Protein AF-A0A127ME12-F1 (afdb_monomer)

Solvent-accessible surface area (backbone atoms only — not comparable to full-atom values): 5336 Å² total; per-residue (Å²): 137,82,82,78,78,68,85,68,73,52,76,80,76,93,67,47,72,71,74,47,92,45,73,57,48,55,46,38,53,48,51,52,53,48,42,58,50,48,36,56,53,42,56,70,67,40,87,52,72,64,50,40,49,52,37,50,52,50,38,39,50,54,44,43,52,40,50,50,52,40,50,50,60,34,48,78,69,71,50,54,74,79,79,83,74,86,82,129

Sequence (88 aa):
MAHADVESHAVVRAEPIAGVYNKYWYNYLADVLEADKELKSDLRRATDEEDKRDAWEEYEHELVDADKDYVEEMRDRNYVVGRVTVGN

pLDDT: mean 86.45, std 19.63, range [34.25, 98.62]

Structure (mmCIF, N/CA/C/O backbone):
data_AF-A0A127ME12-F1
#
_entry.id   AF-A0A127ME12-F1
#
loop_
_atom_site.group_PDB
_atom_site.id
_atom_site.type_symbol
_atom_site.label_atom_id
_atom_site.label_alt_id
_atom_site.label_comp_id
_atom_site.label_asym_id
_atom_site.label_entity_id
_atom_site.label_seq_id
_atom_site.pdbx_PDB_ins_code
_atom_site.Cartn_x
_atom_site.Cartn_y
_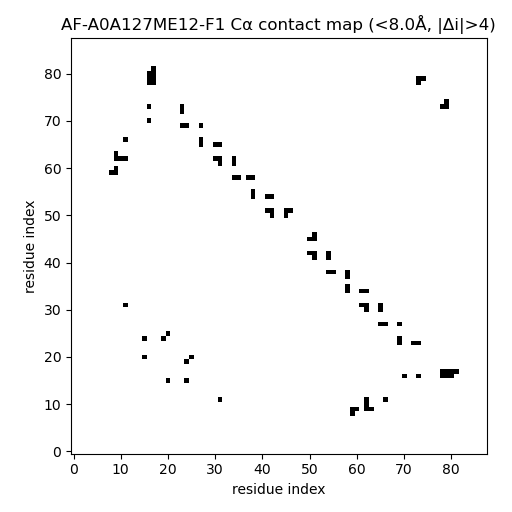atom_site.Cartn_z
_atom_site.occupancy
_atom_site.B_iso_or_equiv
_atom_site.auth_seq_id
_atom_site.auth_comp_id
_atom_site.auth_asym_id
_atom_site.auth_atom_id
_atom_site.pdbx_PDB_model_num
ATOM 1 N N . MET A 1 1 ? 15.921 -28.390 7.608 1.00 35.94 1 MET A N 1
ATOM 2 C CA . MET A 1 1 ? 15.374 -27.061 7.943 1.00 35.94 1 MET A CA 1
ATOM 3 C C . MET A 1 1 ? 14.753 -26.538 6.667 1.00 35.94 1 MET A C 1
ATOM 5 O O . MET A 1 1 ? 15.493 -26.280 5.733 1.00 35.94 1 MET A O 1
ATOM 9 N N . ALA A 1 2 ? 13.426 -26.546 6.568 1.00 35.34 2 ALA A N 1
ATOM 10 C CA . ALA A 1 2 ? 12.716 -25.994 5.421 1.00 35.34 2 ALA A CA 1
ATOM 11 C C . ALA A 1 2 ? 12.142 -24.652 5.876 1.00 35.34 2 ALA A C 1
ATOM 13 O O . ALA A 1 2 ? 11.155 -24.627 6.608 1.00 35.34 2 ALA A O 1
ATOM 14 N N . HIS A 1 3 ? 12.819 -23.562 5.519 1.00 34.25 3 HIS A N 1
ATOM 15 C CA . HIS A 1 3 ? 12.167 -22.263 5.447 1.00 34.25 3 HIS A CA 1
ATOM 16 C C . HIS A 1 3 ? 11.291 -22.348 4.204 1.00 34.25 3 HIS A C 1
ATOM 18 O O . HIS A 1 3 ? 11.784 -22.337 3.081 1.00 34.25 3 HIS A O 1
ATOM 24 N N . ALA A 1 4 ? 10.007 -22.621 4.417 1.00 37.34 4 ALA A N 1
ATOM 25 C CA . ALA A 1 4 ? 9.014 -22.396 3.391 1.00 37.34 4 ALA A CA 1
ATOM 26 C C . ALA A 1 4 ? 8.869 -20.876 3.281 1.00 37.34 4 ALA A C 1
ATOM 28 O O . ALA A 1 4 ? 8.036 -20.292 3.971 1.00 37.34 4 ALA A O 1
ATOM 29 N N . ASP A 1 5 ? 9.720 -20.256 2.463 1.00 40.44 5 ASP A N 1
ATOM 30 C CA . ASP A 1 5 ? 9.363 -19.022 1.773 1.00 40.44 5 ASP A CA 1
ATOM 31 C C . ASP A 1 5 ? 8.179 -19.377 0.878 1.00 40.44 5 ASP A C 1
ATOM 33 O O . ASP A 1 5 ? 8.299 -19.793 -0.272 1.00 40.44 5 ASP A O 1
ATOM 37 N N . VAL A 1 6 ? 6.994 -19.341 1.480 1.00 44.50 6 VAL A N 1
ATOM 38 C CA . VAL A 1 6 ? 5.801 -19.024 0.720 1.00 44.50 6 VAL A CA 1
ATOM 39 C C . VAL A 1 6 ? 6.076 -17.603 0.260 1.00 44.50 6 VAL A C 1
ATOM 41 O O . VAL A 1 6 ? 6.079 -16.713 1.105 1.00 44.50 6 VAL A O 1
ATOM 44 N N . GLU A 1 7 ? 6.380 -17.416 -1.026 1.00 43.34 7 GLU A N 1
ATOM 45 C CA . GLU A 1 7 ? 6.332 -16.109 -1.685 1.00 43.34 7 GLU A CA 1
ATOM 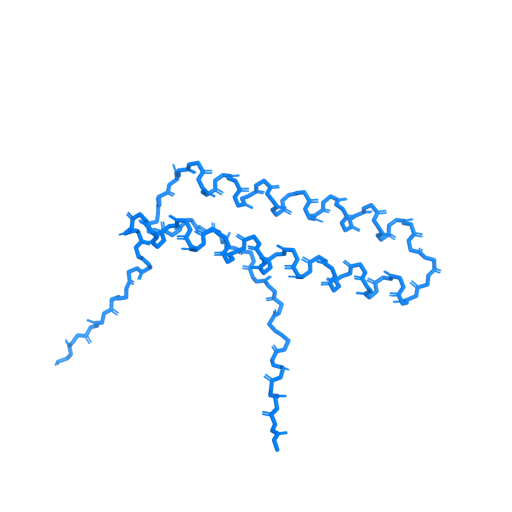46 C C . GLU A 1 7 ? 4.927 -15.547 -1.444 1.00 43.34 7 GLU A C 1
ATOM 48 O O . GLU A 1 7 ? 3.972 -15.803 -2.182 1.00 43.34 7 GLU A O 1
ATOM 53 N N . SER A 1 8 ? 4.741 -14.890 -0.304 1.00 49.97 8 SER A N 1
ATOM 54 C CA . SER A 1 8 ? 3.533 -14.154 -0.019 1.00 49.97 8 SER A CA 1
ATOM 55 C C . SER A 1 8 ? 3.712 -12.832 -0.731 1.00 49.97 8 SER A C 1
ATOM 57 O O . SER A 1 8 ? 4.240 -11.892 -0.144 1.00 49.97 8 SER A O 1
ATOM 59 N N . HIS A 1 9 ? 3.287 -12.764 -1.993 1.00 56.12 9 HIS A N 1
ATOM 60 C CA . HIS A 1 9 ? 3.083 -11.465 -2.619 1.00 56.12 9 HIS A CA 1
ATOM 61 C C . HIS A 1 9 ? 2.194 -10.652 -1.681 1.00 56.12 9 HIS A C 1
ATOM 63 O O . HIS A 1 9 ? 1.116 -11.110 -1.274 1.00 56.12 9 HIS A O 1
ATOM 69 N N . ALA A 1 10 ? 2.682 -9.482 -1.285 1.00 73.06 10 ALA A N 1
ATOM 70 C CA . ALA A 1 10 ? 1.968 -8.614 -0.375 1.00 73.06 10 ALA A CA 1
ATOM 71 C C . ALA A 1 10 ? 0.593 -8.281 -0.968 1.00 73.06 10 ALA A C 1
ATOM 73 O O . ALA A 1 10 ? 0.468 -7.759 -2.077 1.00 73.06 10 ALA A O 1
ATOM 74 N N . VAL A 1 11 ? -0.470 -8.632 -0.246 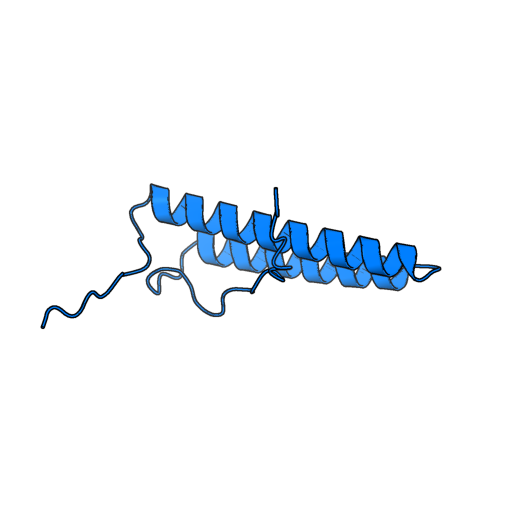1.00 85.56 11 VAL A N 1
ATOM 75 C CA . VAL A 1 11 ? -1.835 -8.366 -0.702 1.00 85.56 11 VAL A CA 1
ATOM 76 C C . VAL A 1 11 ? -2.242 -6.990 -0.204 1.00 85.56 11 VAL A C 1
ATOM 78 O O . VAL A 1 11 ? -2.424 -6.794 0.997 1.00 85.56 11 VAL A O 1
ATOM 81 N N . VAL A 1 12 ? -2.452 -6.056 -1.133 1.00 94.12 12 VAL A N 1
ATOM 82 C CA . VAL A 1 12 ? -3.027 -4.749 -0.804 1.00 94.12 12 VAL A CA 1
ATOM 83 C C . VAL A 1 12 ? -4.426 -4.945 -0.218 1.00 94.12 12 VAL A C 1
ATOM 85 O O . VAL A 1 12 ? -5.295 -5.581 -0.826 1.00 94.12 12 VAL A O 1
ATOM 88 N N . ARG A 1 13 ? -4.666 -4.398 0.975 1.00 94.62 13 ARG A N 1
ATOM 89 C CA . ARG A 1 13 ? -5.972 -4.465 1.632 1.00 94.62 13 ARG A CA 1
ATOM 90 C C . ARG A 1 13 ? -7.005 -3.710 0.803 1.00 94.62 13 ARG A C 1
ATOM 92 O O . ARG A 1 13 ? -6.818 -2.546 0.467 1.00 94.62 13 ARG A O 1
ATOM 99 N N . ALA A 1 14 ? -8.139 -4.352 0.539 1.00 95.94 14 ALA A N 1
ATOM 100 C CA . ALA A 1 14 ? -9.267 -3.716 -0.141 1.00 95.94 14 ALA A CA 1
ATOM 101 C C . ALA A 1 14 ? -10.142 -2.867 0.803 1.00 95.94 14 ALA A C 1
ATOM 103 O O . ALA A 1 14 ? -10.909 -2.022 0.343 1.00 95.94 14 ALA A O 1
ATOM 104 N N . GLU A 1 15 ? -10.047 -3.095 2.115 1.00 95.50 15 GLU A N 1
ATOM 105 C CA . GLU A 1 15 ? -10.867 -2.444 3.136 1.00 95.50 15 GLU A CA 1
ATOM 106 C C . GLU A 1 15 ? -10.074 -2.189 4.431 1.00 95.50 15 GLU A C 1
ATOM 108 O O . GLU A 1 15 ? -9.152 -2.951 4.750 1.00 95.50 15 GLU A O 1
ATOM 113 N N . PRO A 1 16 ? -10.424 -1.140 5.203 1.00 96.06 16 PRO A N 1
ATOM 114 C CA . PRO A 1 16 ? -9.759 -0.854 6.465 1.00 96.06 16 PRO A CA 1
ATOM 115 C C . PRO A 1 16 ? -10.071 -1.903 7.535 1.00 96.06 16 PRO A C 1
ATOM 117 O O . PRO A 1 16 ? -11.181 -2.438 7.623 1.00 96.06 16 PRO A O 1
ATOM 120 N N . ILE A 1 17 ? -9.118 -2.113 8.444 1.00 93.81 17 ILE A N 1
ATOM 121 C CA . ILE A 1 17 ? -9.315 -2.928 9.645 1.00 93.81 17 ILE A CA 1
ATOM 122 C C . ILE A 1 17 ? -10.517 -2.389 10.432 1.00 93.81 17 ILE A C 1
ATOM 124 O O . ILE A 1 17 ? -10.642 -1.188 10.685 1.00 93.81 17 ILE A O 1
ATOM 128 N N . ALA A 1 18 ? -11.416 -3.303 10.805 1.00 91.56 18 ALA A N 1
ATOM 129 C CA . ALA A 1 18 ? -12.668 -3.017 11.508 1.00 91.56 18 ALA A CA 1
ATOM 130 C C . ALA A 1 18 ? -13.618 -2.039 10.778 1.00 91.56 18 ALA A C 1
ATOM 132 O O . ALA A 1 18 ? -14.514 -1.476 11.406 1.00 91.56 18 ALA A O 1
ATOM 133 N N . GLY A 1 19 ? -13.444 -1.821 9.469 1.00 94.31 19 GLY A N 1
ATOM 134 C CA . GLY A 1 19 ? -14.264 -0.879 8.703 1.00 94.31 19 GLY A CA 1
ATOM 135 C C . GLY A 1 19 ? -14.014 0.593 9.060 1.00 94.31 19 GLY A C 1
ATOM 136 O O . GLY A 1 19 ? -14.854 1.445 8.770 1.00 94.31 19 GLY A O 1
ATOM 137 N N . VAL A 1 20 ? -12.890 0.911 9.717 1.00 94.19 20 VAL A N 1
ATOM 138 C CA . VAL A 1 20 ? -12.613 2.255 10.243 1.00 94.19 20 VAL A CA 1
ATOM 139 C C . VAL A 1 20 ? -11.772 3.079 9.267 1.00 94.19 20 VAL A C 1
ATOM 141 O O . VAL A 1 20 ? -10.560 2.911 9.154 1.00 94.19 20 VAL A O 1
ATOM 144 N N . TYR A 1 21 ? -12.414 4.054 8.626 1.00 96.56 21 TYR A N 1
ATOM 145 C CA . TYR A 1 21 ? -11.772 5.024 7.737 1.00 96.56 21 TYR A CA 1
ATOM 146 C C . TYR A 1 21 ? -11.153 6.174 8.543 1.00 96.56 21 TYR A C 1
ATOM 148 O O . TYR A 1 21 ? -11.768 7.221 8.744 1.00 96.56 21 TYR A O 1
ATOM 156 N N . ASN A 1 22 ? -9.935 5.969 9.039 1.00 95.25 22 ASN A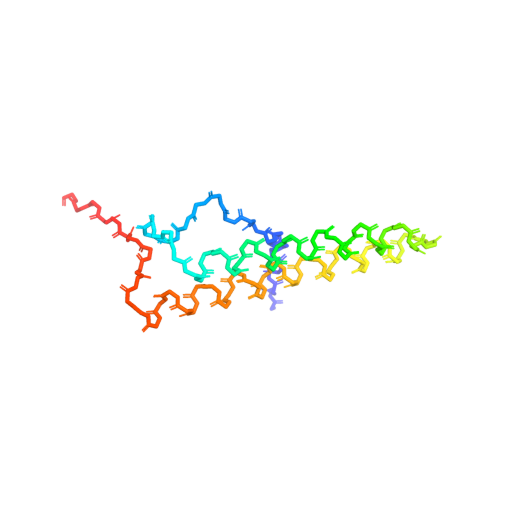 N 1
ATOM 157 C CA . ASN A 1 22 ? -9.181 6.955 9.814 1.00 95.25 22 ASN A CA 1
ATOM 158 C C . ASN A 1 22 ? -7.880 7.357 9.097 1.00 95.25 22 ASN A C 1
ATOM 160 O O . ASN A 1 22 ? -7.570 6.860 8.017 1.00 95.25 22 ASN A O 1
ATOM 164 N N . LYS A 1 23 ? -7.097 8.258 9.704 1.00 98.00 23 LYS A N 1
ATOM 165 C CA . LYS A 1 23 ? -5.834 8.722 9.108 1.00 98.00 23 LYS A CA 1
ATOM 166 C C . LYS A 1 23 ? -4.841 7.590 8.806 1.00 98.00 23 LYS A C 1
ATOM 168 O O . LYS A 1 23 ? -4.102 7.709 7.848 1.00 98.00 23 LYS A O 1
ATOM 173 N N . TYR A 1 24 ? -4.841 6.500 9.575 1.00 97.62 24 TYR A N 1
ATOM 174 C CA . TYR A 1 24 ? -3.910 5.383 9.380 1.00 97.62 24 TYR A CA 1
ATOM 175 C C . TYR A 1 24 ? -4.265 4.573 8.135 1.00 97.62 24 TYR A C 1
ATOM 177 O O . TYR A 1 24 ? -3.377 4.195 7.386 1.00 97.62 24 TYR A O 1
ATOM 185 N N . TRP A 1 25 ? -5.562 4.393 7.865 1.00 98.00 25 TRP A N 1
ATOM 186 C CA . TRP A 1 25 ? -6.022 3.809 6.605 1.00 98.00 25 TRP A CA 1
ATOM 187 C C . TRP A 1 25 ? -5.603 4.652 5.395 1.00 98.00 25 TRP A C 1
ATOM 189 O O . TRP A 1 25 ? -5.132 4.122 4.396 1.00 98.00 25 TRP A O 1
ATOM 199 N N . TYR A 1 26 ? -5.755 5.975 5.482 1.00 98.44 26 TYR A N 1
ATOM 200 C CA . TYR A 1 26 ? -5.367 6.851 4.377 1.00 98.44 26 TYR A CA 1
ATOM 201 C C . TYR A 1 26 ? -3.850 6.982 4.215 1.00 98.44 26 TYR A C 1
ATOM 203 O O . TYR A 1 26 ? -3.402 7.148 3.087 1.00 98.44 26 TYR A O 1
ATOM 211 N N . ASN A 1 27 ? -3.076 6.874 5.299 1.00 98.50 27 ASN A N 1
ATOM 212 C CA . ASN A 1 27 ? -1.618 6.780 5.223 1.00 98.50 27 ASN A CA 1
ATOM 213 C C . ASN A 1 27 ? -1.203 5.495 4.500 1.00 98.50 27 ASN A C 1
ATOM 215 O O . ASN A 1 27 ? -0.530 5.591 3.489 1.00 98.50 27 ASN A O 1
ATOM 219 N N . TYR A 1 28 ? -1.736 4.339 4.910 1.00 98.25 28 TYR A N 1
ATOM 220 C CA . TYR A 1 28 ? -1.508 3.064 4.223 1.00 98.25 28 TYR A CA 1
ATOM 221 C C . TYR A 1 28 ? -1.780 3.147 2.713 1.00 98.25 28 TYR A C 1
ATOM 223 O O . TYR A 1 28 ? -0.959 2.738 1.900 1.00 98.25 28 TYR A O 1
ATOM 231 N N . LEU A 1 29 ? -2.920 3.727 2.313 1.00 98.44 29 LEU A N 1
ATOM 232 C CA . LEU A 1 29 ? -3.228 3.916 0.892 1.00 98.44 29 LEU A CA 1
ATOM 233 C C . LEU A 1 29 ? -2.245 4.861 0.189 1.00 98.44 29 LEU A C 1
ATOM 235 O O . LEU A 1 29 ? -1.969 4.671 -0.992 1.00 98.44 29 LEU A O 1
ATOM 239 N N . ALA A 1 30 ? -1.757 5.895 0.877 1.00 98.62 30 ALA A N 1
ATOM 240 C CA . ALA A 1 30 ? -0.759 6.801 0.322 1.00 98.62 30 ALA A CA 1
ATOM 241 C C . ALA A 1 30 ? 0.586 6.090 0.115 1.00 98.62 30 ALA A C 1
ATOM 243 O O . ALA A 1 30 ? 1.179 6.267 -0.946 1.00 98.62 30 ALA A O 1
ATOM 244 N N . ASP A 1 31 ? 1.004 5.252 1.063 1.00 98.12 31 ASP A N 1
ATOM 245 C CA . ASP 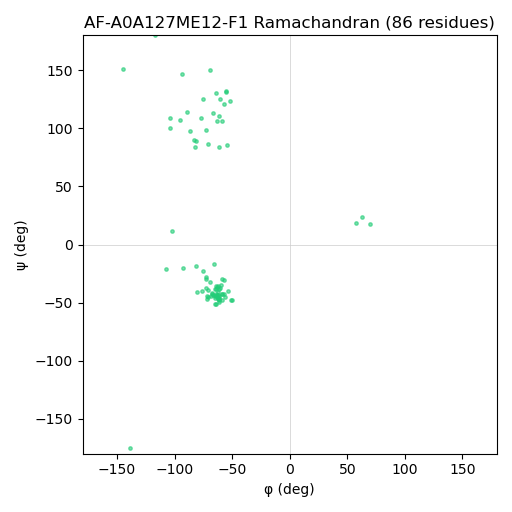A 1 31 ? 2.246 4.476 0.983 1.00 98.12 31 ASP A CA 1
ATOM 246 C C . ASP A 1 31 ? 2.184 3.471 -0.183 1.00 98.12 31 ASP A C 1
ATOM 248 O O . ASP A 1 31 ? 3.076 3.442 -1.027 1.00 98.12 31 ASP A O 1
ATOM 252 N N . VAL A 1 32 ? 1.058 2.760 -0.347 1.00 98.31 32 VAL A N 1
ATOM 253 C CA . VAL A 1 32 ? 0.816 1.883 -1.513 1.00 98.31 32 VAL A CA 1
ATOM 254 C C . VAL A 1 32 ? 0.880 2.658 -2.837 1.00 98.31 32 VAL A C 1
ATOM 256 O O . VAL A 1 32 ? 1.448 2.180 -3.819 1.00 98.31 32 VAL A O 1
ATOM 259 N N . LEU A 1 33 ? 0.299 3.861 -2.895 1.00 98.38 33 LEU A N 1
ATOM 260 C CA . LEU A 1 33 ? 0.319 4.686 -4.109 1.00 98.38 33 LEU A CA 1
ATOM 261 C C . LEU A 1 33 ? 1.717 5.224 -4.441 1.00 98.38 33 LEU A C 1
ATOM 263 O O . LEU A 1 33 ? 2.021 5.417 -5.624 1.00 98.38 33 LEU A O 1
ATOM 267 N N . GLU A 1 34 ? 2.544 5.493 -3.431 1.00 98.38 34 GLU A N 1
ATOM 268 C CA . GLU A 1 34 ? 3.935 5.897 -3.632 1.00 98.38 34 GLU A CA 1
ATOM 269 C C . GLU A 1 34 ? 4.769 4.708 -4.128 1.00 98.38 34 GLU A C 1
ATOM 271 O O . GLU A 1 34 ? 5.411 4.846 -5.170 1.00 98.38 34 GLU A O 1
ATOM 276 N N . ALA A 1 35 ? 4.630 3.520 -3.526 1.00 97.75 35 ALA A N 1
ATOM 277 C CA . ALA A 1 35 ? 5.278 2.293 -4.002 1.00 97.75 35 ALA A CA 1
ATOM 278 C C . ALA A 1 35 ? 4.900 1.971 -5.466 1.00 97.75 35 ALA A C 1
ATOM 280 O O . ALA A 1 35 ? 5.757 1.698 -6.307 1.00 97.75 35 ALA A O 1
ATOM 281 N N . ASP A 1 36 ? 3.620 2.114 -5.836 1.00 98.19 36 ASP A N 1
ATOM 282 C CA . ASP A 1 36 ? 3.144 1.969 -7.222 1.00 98.19 36 ASP A CA 1
ATOM 283 C C . ASP A 1 36 ? 3.807 2.963 -8.194 1.00 98.19 36 ASP A C 1
ATOM 285 O O . ASP A 1 36 ? 3.971 2.690 -9.392 1.00 98.19 36 ASP A O 1
ATOM 289 N N . LYS A 1 37 ? 4.094 4.179 -7.723 1.00 98.38 37 LYS A N 1
ATOM 290 C CA . LYS A 1 37 ? 4.726 5.236 -8.516 1.00 98.38 37 LYS A CA 1
ATOM 291 C C . LYS A 1 37 ? 6.220 4.976 -8.673 1.00 98.38 37 LYS A C 1
ATOM 293 O O . LYS A 1 37 ? 6.733 5.208 -9.773 1.00 98.38 37 LYS A O 1
ATOM 298 N N . GLU A 1 38 ? 6.888 4.514 -7.624 1.00 98.31 38 GLU A N 1
ATOM 299 C CA . GLU A 1 38 ? 8.303 4.140 -7.629 1.00 98.31 38 GLU A CA 1
ATOM 300 C C . GLU A 1 38 ? 8.542 2.942 -8.543 1.00 98.31 38 GLU A C 1
ATOM 302 O O . GLU A 1 38 ? 9.241 3.106 -9.543 1.00 98.31 38 GLU A O 1
ATOM 307 N N . LEU A 1 39 ? 7.780 1.854 -8.385 1.00 98.25 39 LEU A N 1
ATOM 308 C CA . LEU A 1 39 ? 7.825 0.697 -9.284 1.00 98.25 39 LEU A CA 1
ATOM 309 C C . LEU A 1 39 ? 7.698 1.102 -10.764 1.00 98.25 39 LEU A C 1
ATOM 311 O O . LEU A 1 39 ? 8.490 0.697 -11.613 1.00 98.25 39 LEU A O 1
ATOM 315 N N . LYS A 1 40 ? 6.725 1.958 -11.114 1.00 98.38 40 LYS A N 1
ATOM 316 C CA . LYS A 1 40 ? 6.575 2.467 -12.498 1.00 98.38 40 LYS A CA 1
ATOM 317 C C . LYS A 1 40 ? 7.789 3.271 -12.962 1.00 98.38 40 LYS A C 1
ATOM 319 O O . LYS A 1 40 ? 8.105 3.293 -14.154 1.00 98.38 40 LYS A O 1
ATOM 324 N N . SER A 1 41 ? 8.406 4.014 -12.052 1.00 98.25 41 SER A N 1
ATOM 325 C CA . SER A 1 41 ? 9.616 4.792 -12.299 1.00 98.25 41 SER A CA 1
ATOM 326 C C . SER A 1 41 ? 10.799 3.873 -12.587 1.00 98.25 41 SER A C 1
ATOM 328 O O . SER A 1 41 ? 11.533 4.136 -13.542 1.00 98.25 41 SER A O 1
ATOM 330 N N . ASP A 1 42 ? 10.944 2.804 -11.813 1.00 98.00 42 ASP A N 1
ATOM 331 C CA . ASP A 1 42 ? 12.102 1.914 -11.838 1.00 98.00 42 ASP A CA 1
ATOM 332 C C . ASP A 1 42 ? 12.010 0.913 -12.975 1.00 98.00 42 ASP A C 1
ATOM 334 O O . ASP A 1 42 ? 12.945 0.812 -13.763 1.00 98.00 42 ASP A O 1
ATOM 338 N N . LEU A 1 43 ? 10.827 0.354 -13.237 1.00 98.50 43 LEU A N 1
ATOM 339 C CA . L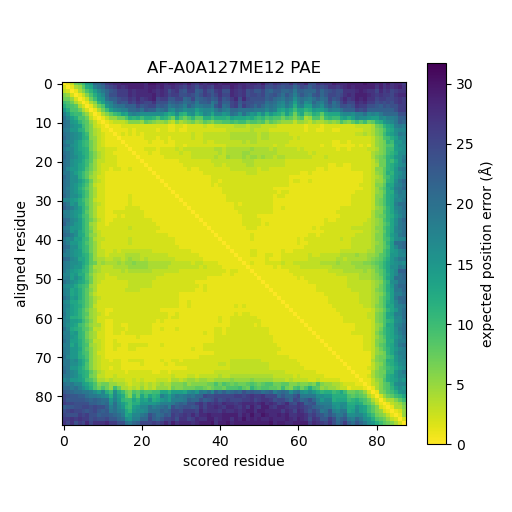EU A 1 43 ? 10.578 -0.434 -14.448 1.00 98.50 43 LEU A CA 1
ATOM 340 C C . LEU A 1 43 ? 10.814 0.364 -15.740 1.00 98.50 43 LEU A C 1
ATOM 342 O O . LEU A 1 43 ? 11.193 -0.208 -16.760 1.00 98.50 43 LEU A O 1
ATOM 346 N N . ARG A 1 44 ? 10.607 1.690 -15.729 1.00 98.44 44 ARG A N 1
ATOM 347 C CA . ARG A 1 44 ? 10.939 2.553 -16.879 1.00 98.44 44 ARG A CA 1
ATOM 348 C C . ARG A 1 44 ? 12.451 2.743 -17.041 1.00 98.44 44 ARG A C 1
ATOM 350 O O . ARG A 1 44 ? 12.895 3.044 -18.149 1.00 98.44 44 ARG A O 1
ATOM 357 N N . ARG A 1 45 ? 13.221 2.653 -15.954 1.00 97.94 45 ARG A N 1
ATOM 358 C CA . ARG A 1 45 ? 14.685 2.804 -15.951 1.00 97.94 45 ARG A CA 1
ATOM 359 C C . ARG A 1 45 ? 15.431 1.479 -16.102 1.00 97.94 45 ARG A C 1
ATOM 361 O O . ARG A 1 45 ? 16.586 1.530 -16.509 1.00 97.94 45 ARG A O 1
ATOM 368 N N . ALA A 1 46 ? 14.781 0.356 -15.811 1.00 98.06 46 ALA A N 1
ATOM 369 C CA . ALA A 1 46 ? 15.341 -0.983 -15.900 1.00 98.06 46 ALA A CA 1
ATOM 370 C C . ALA A 1 46 ? 15.896 -1.272 -17.298 1.00 98.06 46 ALA A C 1
ATOM 372 O O . ALA A 1 46 ? 15.243 -1.027 -18.320 1.00 98.06 46 ALA A O 1
ATOM 373 N N . THR A 1 47 ? 17.115 -1.796 -17.334 1.00 98.12 47 THR A N 1
ATOM 374 C CA . THR A 1 47 ? 17.857 -2.073 -18.565 1.00 98.12 47 THR A CA 1
ATOM 375 C C . THR A 1 47 ? 17.949 -3.561 -18.875 1.00 98.12 47 THR A C 1
ATOM 377 O O . THR A 1 47 ? 18.094 -3.922 -20.047 1.00 98.12 47 THR A O 1
ATOM 380 N N . ASP A 1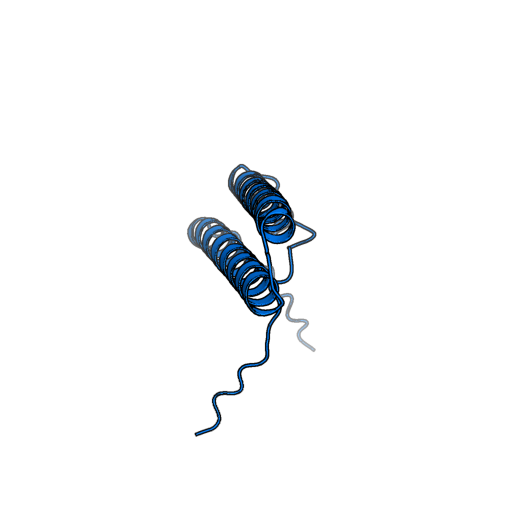 48 ? 17.778 -4.416 -17.868 1.00 97.69 48 ASP A N 1
ATOM 381 C CA . ASP A 1 48 ? 17.733 -5.866 -18.011 1.00 97.69 48 ASP A CA 1
ATOM 382 C C . ASP A 1 48 ? 16.639 -6.525 -17.141 1.00 97.69 48 ASP A C 1
ATOM 384 O O . ASP A 1 48 ? 15.765 -5.865 -16.578 1.00 97.69 48 ASP A O 1
ATOM 388 N N . GLU A 1 49 ? 16.606 -7.858 -17.141 1.00 97.69 49 GLU A N 1
ATOM 389 C CA . GLU A 1 49 ? 15.627 -8.636 -16.371 1.00 97.69 49 GLU A CA 1
ATOM 390 C C . GLU A 1 49 ? 15.950 -8.676 -14.871 1.00 97.69 49 GLU A C 1
ATOM 392 O O . GLU A 1 49 ? 15.045 -8.902 -14.070 1.00 97.69 49 GLU A O 1
ATOM 397 N N . GLU A 1 50 ? 17.210 -8.457 -14.486 1.00 97.62 50 GLU A N 1
ATOM 398 C CA . GLU A 1 50 ? 17.620 -8.375 -13.084 1.00 97.62 50 GLU A CA 1
ATOM 399 C C . GLU A 1 50 ? 17.110 -7.072 -12.467 1.00 97.62 50 GLU A C 1
ATOM 401 O O . GLU A 1 50 ? 16.391 -7.139 -11.475 1.00 97.62 50 GLU A O 1
ATOM 406 N N . ASP A 1 51 ? 17.294 -5.937 -13.145 1.00 97.94 51 ASP A N 1
ATOM 407 C CA . ASP A 1 51 ? 16.734 -4.644 -12.732 1.00 97.94 51 ASP A CA 1
ATOM 408 C C . ASP A 1 51 ? 15.208 -4.713 -12.519 1.00 97.94 51 ASP A C 1
ATOM 410 O O . ASP A 1 51 ? 14.657 -4.121 -11.591 1.00 97.94 51 ASP A O 1
ATOM 414 N N . LYS A 1 52 ? 14.489 -5.431 -13.396 1.00 98.19 52 LYS A N 1
ATOM 415 C CA . LYS A 1 52 ? 13.031 -5.586 -13.268 1.00 98.19 52 LYS A CA 1
ATOM 416 C C . LYS A 1 52 ? 12.655 -6.423 -12.057 1.00 98.19 52 LYS A C 1
ATOM 418 O O . LYS A 1 52 ? 11.689 -6.082 -11.383 1.00 98.19 52 LYS A O 1
ATOM 423 N N . ARG A 1 53 ? 13.353 -7.539 -11.838 1.00 97.94 53 ARG A N 1
ATOM 424 C CA . ARG A 1 53 ? 13.095 -8.428 -10.702 1.00 97.94 53 ARG A CA 1
ATOM 425 C C . ARG A 1 53 ? 13.335 -7.678 -9.398 1.00 97.94 53 ARG A C 1
ATOM 427 O O . ARG A 1 53 ? 12.459 -7.709 -8.545 1.00 97.94 53 ARG A O 1
ATOM 434 N N . ASP A 1 54 ? 14.452 -6.967 -9.299 1.00 96.81 54 ASP A N 1
ATOM 435 C CA . ASP A 1 54 ? 14.813 -6.209 -8.103 1.00 96.81 54 ASP A CA 1
ATOM 436 C C . ASP A 1 54 ? 13.781 -5.099 -7.823 1.00 96.81 54 ASP A C 1
ATOM 438 O O . ASP A 1 54 ? 13.337 -4.951 -6.689 1.00 96.81 54 ASP A O 1
ATOM 442 N N . ALA A 1 55 ? 13.291 -4.398 -8.856 1.00 97.75 55 ALA A N 1
ATOM 443 C CA . ALA A 1 55 ? 12.222 -3.405 -8.695 1.00 97.75 55 ALA A CA 1
ATOM 444 C C . ALA A 1 55 ? 10.894 -4.012 -8.197 1.00 97.75 55 ALA A C 1
ATOM 446 O O . ALA A 1 55 ? 10.171 -3.382 -7.425 1.00 97.75 55 ALA A O 1
ATOM 447 N N . TRP A 1 56 ? 10.543 -5.224 -8.642 1.00 97.88 56 TRP A N 1
ATOM 448 C CA . TRP A 1 56 ? 9.365 -5.933 -8.131 1.00 97.88 56 TRP A CA 1
ATOM 449 C C . TRP A 1 56 ? 9.567 -6.436 -6.697 1.00 97.88 56 TRP A C 1
ATOM 451 O O . TRP A 1 56 ? 8.638 -6.340 -5.901 1.00 97.88 56 TRP A O 1
ATOM 461 N N . GLU A 1 57 ? 10.760 -6.928 -6.356 1.00 96.38 57 GLU A N 1
ATOM 462 C CA . GLU A 1 57 ? 11.101 -7.368 -4.997 1.00 96.38 57 GLU A CA 1
ATOM 463 C C . GLU A 1 57 ? 11.048 -6.199 -4.001 1.00 96.38 57 GLU A C 1
ATOM 465 O O . GLU A 1 57 ? 10.457 -6.329 -2.928 1.00 96.38 57 GLU A O 1
ATOM 470 N N . GLU A 1 58 ? 11.585 -5.035 -4.377 1.00 95.75 58 GLU A N 1
ATOM 471 C CA . GLU A 1 58 ? 11.504 -3.809 -3.575 1.00 95.75 58 GLU A CA 1
ATOM 472 C C . GLU A 1 58 ? 10.049 -3.360 -3.391 1.00 95.75 58 GLU A C 1
ATOM 474 O O . GLU A 1 58 ? 9.615 -3.120 -2.266 1.00 95.75 58 GLU A O 1
ATOM 479 N N . TYR A 1 59 ? 9.251 -3.355 -4.463 1.00 97.06 59 TYR A N 1
ATOM 480 C CA . TYR A 1 59 ? 7.820 -3.057 -4.375 1.00 97.06 59 TYR A CA 1
ATOM 481 C C . TYR A 1 59 ? 7.081 -3.985 -3.402 1.00 97.06 59 TYR A C 1
ATOM 483 O O . TYR A 1 59 ? 6.288 -3.522 -2.583 1.00 97.06 59 TYR A O 1
ATOM 491 N N . GLU A 1 60 ? 7.333 -5.294 -3.461 1.00 96.19 60 GLU A N 1
ATOM 492 C CA . GLU A 1 60 ? 6.713 -6.245 -2.537 1.00 96.19 60 GLU A CA 1
ATOM 493 C C . GLU A 1 60 ? 7.137 -6.004 -1.086 1.00 96.19 60 GLU A C 1
ATOM 495 O O . GLU A 1 60 ? 6.294 -6.095 -0.190 1.00 96.19 60 GLU A O 1
ATOM 500 N N . HIS A 1 61 ? 8.404 -5.653 -0.850 1.00 95.69 61 HIS A N 1
ATOM 501 C CA . HIS A 1 61 ? 8.903 -5.302 0.477 1.00 95.69 61 HIS A CA 1
ATOM 502 C C . HIS A 1 61 ? 8.186 -4.073 1.052 1.00 95.69 61 HIS A C 1
ATOM 504 O O . HIS A 1 61 ? 7.677 -4.131 2.173 1.00 95.69 61 HIS A O 1
ATOM 510 N N . GLU A 1 62 ? 8.057 -3.010 0.257 1.00 95.00 62 GLU A N 1
ATOM 511 C CA . GLU A 1 62 ? 7.365 -1.777 0.651 1.00 95.00 62 GLU A CA 1
ATOM 512 C C . GLU A 1 62 ? 5.882 -2.027 0.969 1.00 95.00 62 GLU A C 1
ATOM 514 O O . GLU A 1 62 ? 5.337 -1.496 1.940 1.00 95.00 62 GLU A O 1
ATOM 519 N N . LEU A 1 63 ? 5.211 -2.907 0.215 1.00 97.25 63 LEU A N 1
ATOM 520 C CA . LEU A 1 63 ? 3.835 -3.299 0.524 1.00 97.25 63 LEU A CA 1
ATOM 521 C C . LEU A 1 63 ? 3.716 -4.064 1.855 1.00 97.25 63 LEU A C 1
ATOM 523 O O . LEU A 1 63 ? 2.731 -3.877 2.580 1.00 97.25 63 LEU A O 1
ATOM 527 N N . VAL A 1 64 ? 4.679 -4.938 2.178 1.00 96.06 64 VAL A N 1
ATOM 528 C CA . VAL A 1 64 ? 4.714 -5.655 3.465 1.00 96.06 64 VAL A CA 1
ATOM 529 C C . VAL A 1 64 ? 4.919 -4.679 4.619 1.00 96.06 64 VAL A C 1
ATOM 531 O O . VAL A 1 64 ? 4.205 -4.773 5.622 1.00 96.06 64 VAL A O 1
ATOM 534 N N . ASP A 1 65 ? 5.859 -3.746 4.486 1.00 95.81 65 ASP A N 1
ATOM 535 C CA . ASP A 1 65 ? 6.155 -2.772 5.535 1.00 95.81 65 ASP A CA 1
ATOM 536 C C . ASP A 1 65 ? 4.990 -1.796 5.748 1.00 95.81 65 ASP A C 1
ATOM 538 O O . ASP A 1 65 ? 4.558 -1.609 6.890 1.00 95.81 65 ASP A O 1
ATOM 542 N N . ALA A 1 66 ? 4.361 -1.303 4.676 1.00 96.88 66 ALA A N 1
ATOM 543 C CA . ALA A 1 66 ? 3.151 -0.488 4.778 1.00 96.88 66 ALA A CA 1
ATOM 544 C C . ALA A 1 66 ? 2.002 -1.231 5.490 1.00 96.88 66 ALA A C 1
ATOM 546 O O . ALA A 1 66 ? 1.308 -0.659 6.340 1.00 96.88 66 ALA A O 1
ATOM 547 N N . ASP A 1 67 ? 1.782 -2.518 5.178 1.00 96.56 67 ASP A N 1
ATOM 548 C CA . ASP A 1 67 ? 0.749 -3.319 5.849 1.00 96.56 67 ASP A CA 1
ATOM 549 C C . ASP A 1 67 ? 1.053 -3.517 7.335 1.00 96.56 67 ASP A C 1
ATOM 551 O O . ASP A 1 67 ? 0.168 -3.383 8.186 1.00 96.56 67 ASP A O 1
ATOM 555 N N . LYS A 1 68 ? 2.310 -3.824 7.655 1.00 95.50 68 LYS A N 1
ATOM 556 C CA . LYS A 1 68 ? 2.780 -4.046 9.019 1.00 95.50 68 LYS A CA 1
ATOM 557 C C . LYS A 1 68 ? 2.611 -2.795 9.878 1.00 95.50 68 LYS A C 1
ATOM 559 O O . LYS A 1 68 ? 2.049 -2.905 10.971 1.00 95.50 68 LYS A O 1
ATOM 564 N N . ASP A 1 69 ? 3.014 -1.632 9.375 1.00 96.19 69 ASP A N 1
ATOM 565 C CA . ASP A 1 69 ? 2.878 -0.354 10.076 1.00 96.19 69 ASP A CA 1
ATOM 566 C C . ASP A 1 69 ? 1.403 0.003 10.294 1.00 96.19 69 ASP A C 1
ATOM 568 O O . ASP A 1 69 ? 0.990 0.376 11.397 1.00 96.19 69 ASP A O 1
ATOM 572 N N . TYR A 1 70 ? 0.559 -0.200 9.278 1.00 97.06 70 TYR A N 1
ATOM 573 C CA . TYR A 1 70 ? -0.881 0.002 9.411 1.00 97.06 70 TYR A CA 1
ATOM 574 C C . TYR A 1 70 ? -1.507 -0.920 10.469 1.00 97.06 70 TYR A C 1
ATOM 576 O O . TYR A 1 70 ? -2.291 -0.472 11.315 1.00 97.06 70 TYR A O 1
ATOM 584 N N . VAL A 1 71 ? -1.161 -2.210 10.446 1.00 95.31 71 VAL A N 1
ATOM 585 C CA . VAL A 1 71 ? -1.639 -3.203 11.416 1.00 95.31 71 VAL A CA 1
ATOM 586 C C . VAL A 1 71 ? -1.185 -2.848 12.831 1.00 95.31 71 VAL A C 1
ATOM 588 O O . VAL A 1 71 ? -1.993 -2.939 13.760 1.00 95.31 71 VAL A O 1
ATOM 591 N N . GLU A 1 72 ? 0.067 -2.430 13.011 1.00 95.06 72 GLU A N 1
ATOM 592 C CA . GLU A 1 72 ? 0.609 -1.992 14.298 1.00 95.06 72 GLU A CA 1
ATOM 593 C C . GLU A 1 72 ? -0.139 -0.765 14.835 1.00 95.06 72 GLU A C 1
ATOM 595 O O . GLU A 1 72 ? -0.658 -0.801 15.954 1.00 95.06 72 GLU A O 1
ATOM 600 N N . GLU A 1 73 ? -0.326 0.271 14.015 1.00 96.06 73 GLU A N 1
ATOM 601 C CA . GLU A 1 73 ? -1.053 1.481 14.411 1.00 96.06 73 GLU A CA 1
ATOM 602 C C . GLU A 1 73 ? -2.515 1.188 14.802 1.00 96.06 73 GLU A C 1
ATOM 604 O O . GLU A 1 73 ? -3.048 1.779 15.754 1.00 96.06 73 GLU A O 1
ATOM 609 N N . MET A 1 74 ? -3.177 0.262 14.103 1.00 95.19 74 MET A N 1
ATOM 610 C CA . MET A 1 74 ? -4.548 -0.154 14.418 1.00 95.19 74 MET A CA 1
ATOM 611 C C . MET A 1 74 ? -4.612 -0.998 15.697 1.00 95.19 74 MET A C 1
ATOM 613 O O . MET A 1 74 ? -5.460 -0.739 16.562 1.00 95.19 74 MET A O 1
ATOM 617 N N . ARG A 1 75 ? -3.689 -1.953 15.859 1.00 93.88 75 ARG A N 1
ATOM 618 C CA . ARG A 1 75 ? -3.570 -2.804 17.053 1.00 93.88 75 ARG A CA 1
ATOM 619 C C . ARG A 1 75 ? -3.347 -1.969 18.307 1.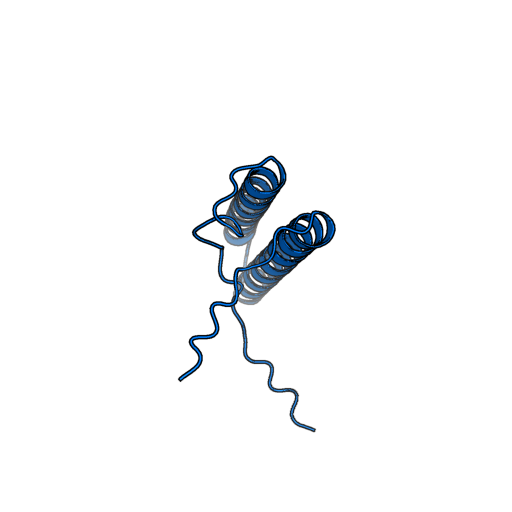00 93.88 75 ARG A C 1
ATOM 621 O O . ARG A 1 75 ? -4.052 -2.163 19.296 1.00 93.88 75 ARG A O 1
ATOM 628 N N . ASP A 1 76 ? -2.426 -1.014 18.258 1.00 94.19 76 ASP A N 1
ATOM 629 C CA . ASP A 1 76 ? -2.060 -0.170 19.400 1.00 94.19 76 ASP A CA 1
ATOM 630 C C . ASP A 1 76 ? -3.212 0.748 19.850 1.00 94.19 76 ASP A C 1
ATOM 632 O O . ASP A 1 76 ? -3.236 1.248 20.976 1.00 94.19 76 ASP A O 1
ATOM 636 N N . ARG A 1 77 ? -4.225 0.922 18.993 1.00 91.19 77 ARG A N 1
ATOM 637 C CA . ARG A 1 77 ? -5.471 1.655 19.275 1.00 91.19 77 ARG A CA 1
ATOM 638 C C . ARG A 1 77 ? -6.661 0.747 19.561 1.00 91.19 77 ARG A C 1
ATOM 640 O O . ARG A 1 77 ? -7.789 1.230 19.637 1.00 91.19 77 ARG A O 1
ATOM 647 N N . ASN A 1 78 ? -6.410 -0.546 19.760 1.00 89.25 78 ASN A N 1
ATOM 648 C CA . ASN A 1 78 ? -7.407 -1.564 20.074 1.00 89.25 78 ASN A CA 1
ATOM 649 C C . ASN A 1 78 ? -8.464 -1.769 18.967 1.00 89.25 78 ASN A C 1
ATOM 651 O O . ASN A 1 78 ? -9.563 -2.261 19.232 1.00 89.25 78 ASN A O 1
ATOM 655 N N . TYR A 1 79 ? -8.131 -1.427 17.718 1.00 84.31 79 TYR A N 1
ATOM 656 C CA . TYR A 1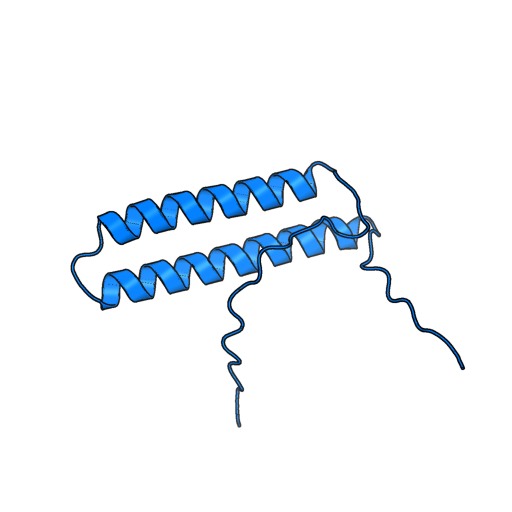 79 ? -8.897 -1.849 16.550 1.00 84.31 79 TYR A CA 1
ATOM 657 C C . TYR A 1 79 ? -8.382 -3.223 16.117 1.00 84.31 79 TYR A C 1
ATOM 659 O O . TYR A 1 79 ? -7.356 -3.337 15.451 1.00 84.31 79 TYR A O 1
ATOM 667 N N . VAL A 1 80 ? -9.070 -4.287 16.527 1.00 71.38 80 VAL A N 1
ATOM 668 C CA . VAL A 1 80 ? -8.711 -5.659 16.139 1.00 71.38 80 VAL A CA 1
ATOM 669 C C . VAL A 1 80 ? -9.486 -6.098 14.901 1.00 71.38 80 VAL A C 1
ATOM 671 O O . VAL A 1 80 ? -10.657 -5.753 14.728 1.00 71.38 80 VAL A O 1
ATOM 674 N N . VAL A 1 81 ? -8.855 -6.921 14.060 1.00 64.50 81 VAL A N 1
ATOM 675 C CA . VAL A 1 81 ? -9.571 -7.697 13.041 1.00 64.50 81 VAL A CA 1
ATOM 676 C C . VAL A 1 81 ? -10.527 -8.621 13.796 1.00 64.50 81 VAL A C 1
ATOM 678 O O . VAL A 1 81 ? -10.089 -9.501 14.538 1.00 64.50 81 VAL A O 1
ATOM 681 N N . GLY A 1 82 ? -11.833 -8.370 13.700 1.00 56.84 82 GLY A N 1
ATOM 682 C CA . GLY A 1 82 ? -12.834 -9.123 14.450 1.00 56.84 82 GLY A CA 1
ATOM 683 C C . GLY A 1 82 ? -12.755 -10.612 14.120 1.00 56.84 82 GLY A C 1
ATOM 684 O O . GLY A 1 82 ? -13.175 -11.034 13.047 1.00 56.84 82 GLY A O 1
ATOM 685 N N . ARG A 1 83 ? -12.237 -11.435 15.038 1.00 53.53 83 ARG A N 1
ATOM 686 C CA . ARG A 1 83 ? -12.274 -12.894 14.892 1.00 53.53 83 ARG A CA 1
ATOM 687 C C . ARG A 1 83 ? -13.629 -13.402 15.373 1.00 53.53 83 ARG A C 1
ATOM 689 O O . ARG A 1 83 ? -13.794 -13.717 16.551 1.00 53.53 83 ARG A O 1
ATOM 696 N N . VAL A 1 84 ? -14.610 -13.488 14.476 1.00 52.62 84 VAL A N 1
ATOM 697 C CA . VAL A 1 84 ? -15.864 -14.193 14.780 1.00 52.62 84 VAL A CA 1
ATOM 698 C C . VAL A 1 84 ? -15.536 -15.675 14.932 1.00 52.62 84 VAL A C 1
ATOM 700 O O . VAL A 1 84 ? -15.142 -16.337 13.977 1.00 52.62 84 VAL A O 1
ATOM 703 N N . THR A 1 85 ? -15.675 -16.200 16.147 1.00 49.66 85 THR A N 1
ATOM 704 C CA . THR A 1 85 ? -15.636 -17.644 16.393 1.00 49.66 85 THR A CA 1
ATOM 705 C C . THR A 1 85 ? -17.084 -18.070 16.614 1.00 49.66 85 THR A C 1
ATOM 707 O O . THR A 1 85 ? -17.679 -17.680 17.616 1.00 49.66 85 THR A O 1
ATOM 710 N N . VAL A 1 86 ? -17.686 -18.793 15.667 1.00 56.28 86 VAL A N 1
ATOM 711 C CA . VAL A 1 86 ? -19.019 -19.382 15.869 1.00 56.28 86 VAL A CA 1
ATOM 712 C C . VAL A 1 86 ? -18.829 -20.610 16.757 1.00 56.28 86 VAL A C 1
ATOM 714 O O . VAL A 1 86 ? -18.211 -21.586 16.336 1.00 56.28 86 VAL A O 1
ATOM 717 N N . GLY A 1 87 ? -19.277 -20.531 18.010 1.00 59.12 87 GLY A N 1
ATOM 718 C CA . GLY A 1 87 ? -19.358 -21.694 18.892 1.00 59.12 87 GLY A CA 1
ATOM 719 C C . GLY A 1 87 ? -20.548 -22.556 18.481 1.00 59.12 87 GLY A C 1
ATOM 720 O O . GLY A 1 87 ? -21.658 -22.033 18.390 1.00 59.12 87 GLY A O 1
ATOM 721 N N . ASN A 1 88 ? -20.298 -23.838 18.210 1.00 48.81 88 ASN A N 1
ATOM 722 C CA . ASN A 1 88 ? -21.340 -24.863 18.094 1.00 48.81 88 ASN A CA 1
ATOM 723 C C . ASN A 1 88 ? -21.770 -25.346 19.478 1.00 48.81 88 ASN A C 1
ATOM 725 O O . ASN A 1 88 ? -20.875 -25.474 20.346 1.00 48.81 88 ASN A O 1
#

Foldseek 3Di:
DDPPPPVPQQDQDPAAQVNDDDPLVVVLVVLLVVLVVQLVVQVVVDDDPVSNVVSSVVSSVSSVVSVVSSQVVCVVVVRHRDDDDDDD

Radius of gyration: 16.44 Å; Cα contacts (8 Å, |Δi|>4): 53; chains: 1; bounding box: 39×36×39 Å

Secondary structure (DSSP, 8-state):
-------------SS-GGG--SHHHHHHHHHHHHHHHHHHHHHHH--SHHHHHHHHHHHHHHHHHHHHHHHHHHHHTT----------

Mean predicted aligned error: 7.42 Å